Protein AF-A0A0X8FE05-F1 (afdb_monomer_lite)

pLDDT: mean 92.19, std 10.28, range [45.09, 97.94]

Secondary structure (DSSP, 8-state):
-HHHHHHHHHHHHHHHHHHHHHHHHHHHHHHHHHHHHHHHHHHHHHHHHHHHHHHHHHHHHHHHHHHHHHHHHHHHHHHHHHHHHHHHHHHHHHHHHHHHHHHHHT--

Foldseek 3Di:
DVVVVVVVVVVVVVVVVVVVVVVVVVVVVVVVVVVVVVVVVVVVVVVVVVVVVVVVVVVVVVVVVVVVVVVVVVVVVVVVVVVVVCVVCVVVVVVVVVVVVCVVPVVD

Sequence (108 aa):
MENQTLAQVLAVDEQANQLSEATQAKIQELEDEKDSQIEQFEQEAKAEYRQYVESLKSSNQEALESYKREGDEKNQKRIAKLVEHYQAQEASIVDYIVEEVKKVYVNC

Radius of gyration: 46.03 Å; chains: 1; bounding box: 84×18×134 Å

Structure (mmCIF, N/CA/C/O backbone):
data_AF-A0A0X8FE05-F1
#
_entry.id   AF-A0A0X8FE05-F1
#
loop_
_atom_site.group_PDB
_atom_site.id
_atom_site.type_symbol
_atom_site.label_atom_id
_atom_site.label_alt_id
_atom_site.label_comp_id
_atom_site.label_asym_id
_atom_site.label_entity_id
_atom_site.label_seq_id
_atom_site.pdbx_PDB_ins_code
_atom_site.Cartn_x
_atom_site.Cartn_y
_atom_site.Cartn_z
_atom_site.occupancy
_atom_site.B_iso_or_equiv
_atom_site.auth_seq_id
_atom_site.auth_comp_id
_atom_site.auth_asym_id
_atom_site.auth_atom_id
_atom_site.pdbx_PDB_model_num
ATOM 1 N N . MET A 1 1 ? -43.735 -1.657 67.007 1.00 51.47 1 MET A N 1
ATOM 2 C CA . MET A 1 1 ? -42.371 -1.748 66.443 1.00 51.47 1 MET A CA 1
ATOM 3 C C . MET A 1 1 ? -42.339 -2.592 65.172 1.00 51.47 1 MET A C 1
ATOM 5 O O . MET A 1 1 ? -41.774 -2.120 64.202 1.00 51.47 1 MET A O 1
ATOM 9 N N . GLU A 1 2 ? -43.019 -3.744 65.105 1.00 57.84 2 GLU A N 1
ATOM 10 C CA . GLU A 1 2 ? -43.035 -4.622 63.910 1.00 57.84 2 GLU A CA 1
ATOM 11 C C . GLU A 1 2 ? -43.447 -3.936 62.591 1.00 57.84 2 GLU A C 1
ATOM 13 O O . GLU A 1 2 ? -42.853 -4.190 61.548 1.00 57.84 2 GLU A O 1
ATOM 18 N N . ASN A 1 3 ? -44.404 -3.003 62.632 1.00 65.81 3 ASN A N 1
ATOM 19 C CA . ASN A 1 3 ? -44.909 -2.324 61.430 1.00 65.81 3 ASN A CA 1
ATOM 20 C C . ASN A 1 3 ? -43.897 -1.326 60.809 1.00 65.81 3 ASN A C 1
ATOM 22 O O . ASN A 1 3 ? -43.939 -1.052 59.616 1.00 65.81 3 ASN A O 1
ATOM 26 N N . GLN A 1 4 ? -42.950 -0.800 61.599 1.00 72.62 4 GLN A N 1
ATOM 27 C CA . GLN A 1 4 ? -41.892 0.094 61.095 1.00 72.62 4 GLN A CA 1
ATOM 28 C C . GLN A 1 4 ? -40.733 -0.687 60.466 1.00 72.62 4 GLN A C 1
ATOM 30 O O . GLN A 1 4 ? -40.162 -0.245 59.473 1.00 72.62 4 GLN A O 1
ATOM 35 N N . THR A 1 5 ? -40.413 -1.860 61.015 1.00 79.62 5 THR A N 1
ATOM 36 C CA . THR A 1 5 ? -39.356 -2.732 60.491 1.00 79.62 5 THR A CA 1
ATOM 37 C C . THR A 1 5 ? -39.739 -3.308 59.128 1.00 79.62 5 THR A C 1
ATOM 39 O O . THR A 1 5 ? -38.917 -3.311 58.219 1.00 79.62 5 THR A O 1
ATOM 42 N N . LEU A 1 6 ? -40.999 -3.720 58.944 1.00 84.25 6 LEU A N 1
ATOM 43 C CA . LEU A 1 6 ? -41.483 -4.227 57.656 1.00 84.25 6 LEU A CA 1
ATOM 44 C C . LEU A 1 6 ? -41.449 -3.146 56.559 1.00 84.25 6 LEU A C 1
ATOM 46 O O . LEU A 1 6 ? -41.023 -3.415 55.440 1.00 84.25 6 LEU A O 1
ATOM 50 N N . ALA A 1 7 ? -41.832 -1.909 56.892 1.00 86.56 7 ALA A N 1
ATOM 51 C CA . ALA A 1 7 ? -41.774 -0.781 55.962 1.00 86.56 7 ALA A CA 1
ATOM 52 C C . ALA A 1 7 ? -40.334 -0.432 55.544 1.00 86.56 7 ALA A C 1
ATOM 54 O O . ALA A 1 7 ? -40.091 -0.118 54.382 1.00 86.56 7 ALA A O 1
ATOM 55 N N . GLN A 1 8 ? -39.369 -0.524 56.466 1.00 86.94 8 GLN A N 1
ATOM 56 C CA . GLN A 1 8 ? -37.949 -0.343 56.144 1.00 86.94 8 GLN A CA 1
ATOM 57 C C . GLN A 1 8 ? -37.419 -1.443 55.222 1.00 86.94 8 GLN A C 1
ATOM 59 O O . GLN A 1 8 ? -36.681 -1.138 54.291 1.00 86.94 8 GLN A O 1
ATOM 64 N N . VAL A 1 9 ? -37.811 -2.700 55.447 1.00 88.88 9 VAL A N 1
ATOM 65 C CA . VAL A 1 9 ? -37.411 -3.822 54.584 1.00 88.88 9 VAL A CA 1
ATOM 66 C C . VAL A 1 9 ? -37.960 -3.645 53.167 1.00 88.88 9 VAL A C 1
ATOM 68 O O . VAL A 1 9 ? -37.201 -3.781 52.214 1.00 88.88 9 VAL A O 1
ATOM 71 N N . LEU A 1 10 ? -39.234 -3.267 53.021 1.00 91.25 10 LEU A N 1
ATOM 72 C CA . LEU A 1 10 ? -39.841 -3.007 51.709 1.00 91.25 10 LEU A CA 1
ATOM 73 C C . LEU A 1 10 ? -39.165 -1.842 50.972 1.00 91.25 10 LEU A C 1
ATOM 75 O O . LEU A 1 10 ? -38.903 -1.946 49.780 1.00 91.25 10 LEU A O 1
ATOM 79 N N . ALA A 1 11 ? -38.828 -0.760 51.679 1.00 91.69 11 ALA A N 1
ATOM 80 C CA . ALA A 1 11 ? -38.137 0.379 51.077 1.00 91.69 11 ALA A CA 1
ATOM 81 C C . ALA A 1 11 ? -36.717 0.026 50.597 1.00 91.69 11 ALA A C 1
ATOM 83 O O . ALA A 1 11 ? -36.278 0.514 49.558 1.00 91.69 11 ALA A O 1
ATOM 84 N N . VAL A 1 12 ? -35.997 -0.824 51.338 1.00 92.69 12 VAL A N 1
ATOM 85 C CA . VAL A 1 12 ? -34.668 -1.311 50.930 1.00 92.69 12 VAL A CA 1
ATOM 86 C C . VAL A 1 12 ? -34.770 -2.235 49.716 1.00 92.69 12 VAL A C 1
ATOM 88 O O . VAL A 1 12 ? -33.940 -2.131 48.818 1.00 92.69 12 VAL A O 1
ATOM 91 N N . ASP A 1 13 ? -35.785 -3.098 49.660 1.00 91.94 13 ASP A N 1
ATOM 92 C CA . ASP A 1 13 ? -36.015 -3.998 48.523 1.00 91.94 13 ASP A CA 1
ATOM 93 C C . ASP A 1 13 ? -36.354 -3.216 47.241 1.00 91.94 13 ASP A C 1
ATOM 95 O O . ASP A 1 13 ? -35.812 -3.480 46.168 1.00 91.94 13 ASP A O 1
ATOM 99 N N . GLU A 1 14 ? -37.166 -2.164 47.362 1.00 94.06 14 GLU A N 1
ATOM 100 C CA . GLU A 1 14 ? -37.488 -1.273 46.245 1.00 94.06 14 GLU A CA 1
ATOM 101 C C . GLU A 1 14 ? -36.255 -0.492 45.755 1.00 94.06 14 GLU A C 1
ATOM 103 O O . GLU A 1 14 ? -36.017 -0.401 44.550 1.00 94.06 14 GLU A O 1
ATOM 108 N N . GLN A 1 15 ? -35.410 -0.004 46.671 1.00 94.06 15 GLN A N 1
ATOM 109 C CA . GLN A 1 15 ? -34.130 0.624 46.316 1.00 94.06 15 GLN A CA 1
ATOM 110 C C . GLN A 1 15 ? -33.157 -0.357 45.650 1.00 94.06 15 GLN A C 1
ATOM 112 O O . GLN A 1 15 ? -32.465 0.015 44.702 1.00 94.06 15 GLN A O 1
ATOM 117 N N . ALA A 1 16 ? -33.100 -1.604 46.124 1.00 93.31 16 ALA A N 1
ATOM 118 C CA . ALA A 1 16 ? -32.262 -2.640 45.534 1.00 93.31 16 ALA A CA 1
ATOM 119 C C . ALA A 1 16 ? -32.714 -2.978 44.105 1.00 93.31 16 ALA A C 1
ATOM 121 O O . ALA A 1 16 ? -31.872 -3.079 43.212 1.00 93.31 16 ALA A O 1
ATOM 122 N N . ASN A 1 17 ? -34.026 -3.067 43.867 1.00 95.69 17 ASN A N 1
ATOM 123 C CA . ASN A 1 17 ? -34.577 -3.284 42.528 1.00 95.69 17 ASN A CA 1
ATOM 124 C C . ASN A 1 17 ? -34.265 -2.118 41.584 1.00 95.69 17 ASN A C 1
ATOM 126 O O . ASN A 1 17 ? -33.752 -2.349 40.492 1.00 95.69 17 ASN A O 1
ATOM 130 N N . GLN A 1 18 ? -34.468 -0.872 42.022 1.00 95.88 18 GLN A N 1
ATOM 131 C CA . GLN A 1 18 ? -34.119 0.309 41.220 1.00 95.88 18 GLN A CA 1
ATOM 132 C C . GLN A 1 18 ? -32.624 0.346 40.869 1.00 95.88 18 GLN A C 1
ATOM 134 O O . GLN A 1 18 ? -32.254 0.659 39.737 1.00 95.88 18 GLN A O 1
ATOM 139 N N . LEU A 1 19 ? -31.752 -0.006 41.820 1.00 95.94 19 LEU A N 1
ATOM 140 C CA . LEU A 1 19 ? -30.312 -0.084 41.579 1.00 95.94 19 LEU A CA 1
ATOM 141 C C . LEU A 1 19 ? -29.958 -1.209 40.597 1.00 95.94 19 LEU A C 1
ATOM 143 O O . LEU A 1 19 ? -29.088 -1.021 39.745 1.00 95.94 19 LEU A O 1
ATOM 147 N N . SER A 1 20 ? -30.628 -2.359 40.696 1.00 95.06 20 SER A N 1
ATOM 148 C CA . SER A 1 20 ? -30.435 -3.484 39.779 1.00 95.06 20 SER A CA 1
ATOM 149 C C . SER A 1 20 ? -30.823 -3.106 38.350 1.00 95.06 20 SER A C 1
ATOM 151 O O . SER A 1 20 ? -30.032 -3.307 37.431 1.00 95.06 20 SER A O 1
ATOM 153 N N . GLU A 1 21 ? -31.997 -2.499 38.161 1.00 96.81 21 GLU A N 1
ATOM 154 C CA . GLU A 1 21 ? -32.468 -2.032 36.851 1.00 96.81 21 GLU A CA 1
ATOM 155 C C . GLU A 1 21 ? -31.532 -0.975 36.256 1.00 96.81 21 GLU A C 1
ATOM 157 O O . GLU A 1 21 ? -31.129 -1.087 35.097 1.00 96.81 21 GLU A O 1
ATOM 162 N N . ALA A 1 22 ? -31.112 0.010 37.057 1.00 96.12 22 ALA A N 1
ATOM 163 C CA . ALA A 1 22 ? -30.170 1.039 36.623 1.00 96.12 22 ALA A CA 1
ATOM 164 C C . ALA A 1 22 ? -28.805 0.448 36.232 1.00 96.12 22 ALA A C 1
ATOM 166 O O . ALA A 1 22 ? -28.204 0.862 35.240 1.00 96.12 22 ALA A O 1
ATOM 167 N N . THR A 1 23 ? -28.324 -0.545 36.984 1.00 96.12 23 THR A N 1
ATOM 168 C CA . THR A 1 23 ? -27.061 -1.232 36.682 1.00 96.12 23 THR A CA 1
ATOM 169 C C . THR A 1 23 ? -27.170 -2.022 35.384 1.00 96.12 23 THR A C 1
ATOM 171 O O . THR A 1 23 ? -26.275 -1.945 34.547 1.00 96.12 23 THR A O 1
ATOM 174 N N . GLN A 1 24 ? -28.269 -2.747 35.182 1.00 97.06 24 GLN A N 1
ATOM 175 C CA . GLN A 1 24 ? -28.479 -3.540 33.975 1.00 97.06 24 GLN A CA 1
ATOM 176 C C . GLN A 1 24 ? -28.637 -2.656 32.733 1.00 97.06 24 GLN A C 1
ATOM 178 O O . GLN A 1 24 ? -28.051 -2.955 31.695 1.00 97.06 24 GLN A O 1
ATOM 183 N N . ALA A 1 25 ? -29.328 -1.519 32.861 1.00 96.94 25 ALA A N 1
ATOM 184 C CA . ALA A 1 25 ? -29.387 -0.508 31.810 1.00 96.94 25 ALA A CA 1
ATOM 185 C C . ALA A 1 25 ? -27.993 0.047 31.482 1.00 96.94 25 ALA A C 1
ATOM 187 O O . ALA A 1 25 ? -27.648 0.181 30.309 1.00 96.94 25 ALA A O 1
ATOM 188 N N . LYS A 1 26 ? -27.163 0.312 32.503 1.00 96.88 26 LYS A N 1
ATOM 189 C CA . LYS A 1 26 ? -25.803 0.816 32.283 1.00 96.88 26 LYS A CA 1
ATOM 190 C C . LYS A 1 26 ? -24.889 -0.217 31.627 1.00 96.88 26 LYS A C 1
ATOM 192 O O . LYS A 1 26 ? -24.048 0.157 30.818 1.00 96.88 26 LYS A O 1
ATOM 197 N N . ILE A 1 27 ? -25.043 -1.498 31.961 1.00 97.19 27 ILE A N 1
ATOM 198 C CA . ILE A 1 27 ? -24.316 -2.584 31.291 1.00 97.19 27 ILE A CA 1
ATOM 199 C C . ILE A 1 27 ? -24.673 -2.605 29.805 1.00 97.19 27 ILE A C 1
ATOM 201 O O . ILE A 1 27 ? -23.763 -2.609 28.983 1.00 97.19 27 ILE A O 1
ATOM 205 N N . GLN A 1 28 ? -25.963 -2.539 29.466 1.00 97.31 28 GLN A N 1
ATOM 206 C CA . GLN A 1 28 ? -26.398 -2.546 28.068 1.00 97.31 28 GLN A CA 1
ATOM 207 C C . GLN A 1 28 ? -25.864 -1.334 27.293 1.00 97.31 28 GLN A C 1
ATOM 209 O O . GLN A 1 28 ? -25.334 -1.490 26.201 1.00 97.31 28 GLN A O 1
ATOM 214 N N . GLU A 1 29 ? -25.931 -0.137 27.882 1.00 97.88 29 GLU A N 1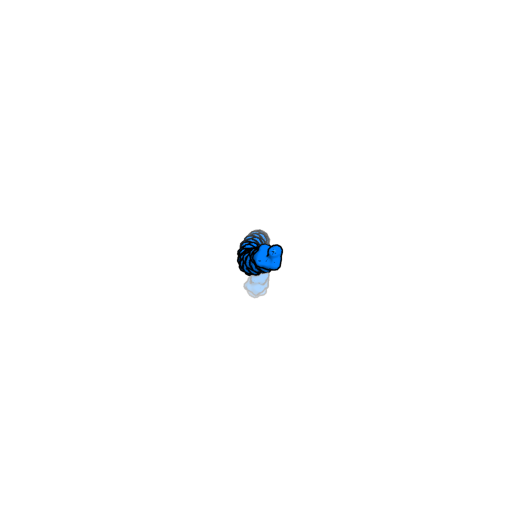
ATOM 215 C CA . GLU A 1 29 ? -25.371 1.081 27.282 1.00 97.88 29 GLU A CA 1
ATOM 216 C C . GLU A 1 29 ? -23.869 0.929 26.988 1.00 97.88 29 GLU A C 1
ATOM 218 O O . GLU A 1 29 ? -23.410 1.284 25.907 1.00 97.88 29 GLU A O 1
ATOM 223 N N . LEU A 1 30 ? -23.102 0.357 27.924 1.00 97.44 30 LEU A N 1
ATOM 224 C CA . LEU A 1 30 ? -21.668 0.118 27.739 1.00 97.44 30 LEU A CA 1
ATOM 225 C C . LEU A 1 30 ? -21.379 -0.952 26.676 1.00 97.44 30 LEU A C 1
ATOM 227 O O . LEU A 1 30 ? -20.367 -0.858 25.981 1.00 97.44 30 LEU A O 1
ATOM 231 N N . GLU A 1 31 ? -22.229 -1.972 26.550 1.00 97.56 31 GLU A N 1
ATOM 232 C CA . GLU A 1 31 ? -22.114 -2.975 25.486 1.00 97.56 31 GLU A CA 1
ATOM 233 C C . GLU A 1 31 ? -22.352 -2.350 24.108 1.00 97.56 31 GLU A C 1
ATOM 235 O O . GLU A 1 31 ? -21.525 -2.540 23.213 1.00 97.56 31 GLU A O 1
ATOM 240 N N . ASP A 1 32 ? -23.399 -1.536 23.975 1.00 97.38 32 ASP A N 1
ATOM 241 C CA . ASP A 1 32 ? -23.736 -0.833 22.736 1.00 97.38 32 ASP A CA 1
ATOM 242 C C . ASP A 1 32 ? -22.642 0.187 22.352 1.00 97.38 32 ASP A C 1
ATOM 244 O O . ASP A 1 32 ? -22.234 0.273 21.190 1.00 97.38 32 ASP A O 1
ATOM 248 N N . GLU A 1 33 ? -22.105 0.934 23.327 1.00 97.62 33 GLU A N 1
ATOM 249 C CA . GLU A 1 33 ? -20.971 1.847 23.119 1.00 97.62 33 GLU A CA 1
ATOM 250 C C . GLU A 1 33 ? -19.720 1.102 22.643 1.00 97.62 33 GLU A C 1
ATOM 252 O O . GLU A 1 33 ? -19.037 1.557 21.721 1.00 97.62 33 GLU A O 1
ATOM 257 N N . LYS A 1 34 ? -19.413 -0.045 23.257 1.00 96.88 34 LYS A N 1
ATOM 258 C CA . LYS A 1 34 ? -18.256 -0.870 22.894 1.00 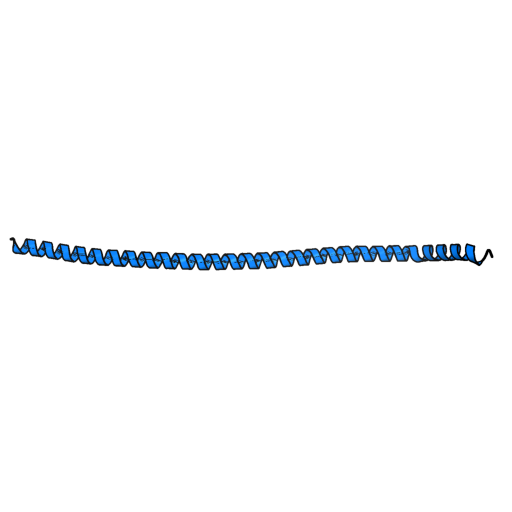96.88 34 LYS A CA 1
ATOM 259 C C . LYS A 1 34 ? -18.393 -1.406 21.470 1.00 96.88 34 LYS A C 1
ATOM 261 O O . LYS A 1 34 ? -17.425 -1.353 20.714 1.00 96.88 34 LYS A O 1
ATOM 266 N N . ASP A 1 35 ? -19.568 -1.904 21.096 1.00 97.25 35 ASP A N 1
ATOM 267 C CA . ASP A 1 35 ? -19.809 -2.428 19.748 1.00 97.25 35 ASP A CA 1
ATOM 268 C C . ASP A 1 35 ? -19.742 -1.304 18.697 1.00 97.25 35 ASP A C 1
ATOM 270 O O . ASP A 1 35 ? -19.065 -1.455 17.679 1.00 97.25 35 ASP A O 1
ATOM 274 N N . SER A 1 36 ? -20.307 -0.129 18.992 1.00 97.44 36 SER A N 1
ATOM 275 C CA . SER A 1 36 ? -20.190 1.069 18.146 1.00 97.44 36 SER A CA 1
ATOM 276 C C . SER A 1 36 ? -18.731 1.510 17.942 1.00 97.44 36 SER A C 1
ATOM 278 O O . SER A 1 36 ? -18.305 1.788 16.818 1.00 97.44 36 SER A O 1
ATOM 280 N N . GLN A 1 37 ? -17.918 1.510 19.005 1.00 97.56 37 GLN A N 1
ATOM 281 C CA . GLN A 1 37 ? -16.488 1.826 18.903 1.00 97.56 37 GLN A CA 1
ATOM 282 C C . GLN A 1 37 ? -15.723 0.798 18.063 1.00 97.56 37 GLN A C 1
ATOM 284 O O . GLN A 1 37 ? -14.850 1.178 17.282 1.00 97.56 37 GLN A O 1
ATOM 289 N N . ILE A 1 38 ? -16.043 -0.494 18.191 1.00 97.06 38 ILE A N 1
ATOM 290 C CA . ILE A 1 38 ? -15.438 -1.543 17.360 1.00 97.06 38 ILE A CA 1
ATOM 291 C C . ILE A 1 38 ? -15.760 -1.296 15.885 1.00 97.06 38 ILE A C 1
ATOM 293 O O . ILE A 1 38 ? -14.849 -1.304 15.056 1.00 97.06 38 ILE A O 1
ATOM 297 N N . GLU A 1 39 ? -17.023 -1.024 15.553 1.00 97.25 39 GLU A N 1
ATOM 298 C CA . GLU A 1 39 ? -17.424 -0.721 14.178 1.00 97.25 39 GLU A CA 1
ATOM 299 C C . GLU A 1 39 ? -16.703 0.514 13.629 1.00 97.25 39 GLU A C 1
ATOM 301 O O . GLU A 1 39 ? -16.236 0.500 12.485 1.00 97.25 39 GLU A O 1
ATOM 306 N N . GLN A 1 40 ? -16.561 1.563 14.442 1.00 97.94 40 GLN A N 1
ATOM 307 C CA . GLN A 1 40 ? -15.824 2.762 14.060 1.00 97.94 40 GLN A CA 1
ATOM 308 C C . GLN A 1 40 ? -14.352 2.442 13.761 1.00 97.94 40 GLN A C 1
ATOM 310 O O . GLN A 1 40 ? -13.864 2.778 12.679 1.00 97.94 40 GLN A O 1
ATOM 315 N N . PHE A 1 41 ? -13.657 1.740 14.661 1.00 97.19 41 PHE A N 1
ATOM 316 C CA . PHE A 1 41 ? -12.254 1.373 14.452 1.00 97.19 41 PHE A CA 1
ATOM 317 C C . PHE A 1 41 ? -12.062 0.455 13.243 1.00 97.19 41 PHE A C 1
ATOM 319 O O . PHE A 1 41 ? -11.086 0.597 12.504 1.00 97.19 41 PHE A O 1
ATOM 326 N N . GLU A 1 42 ? -12.996 -0.460 12.981 1.00 97.62 42 GLU A N 1
ATOM 327 C CA . GLU A 1 42 ? -12.953 -1.271 11.768 1.00 97.62 42 GLU A CA 1
ATOM 328 C C . GLU A 1 42 ? -13.080 -0.429 10.494 1.00 97.62 42 GLU A C 1
ATOM 330 O O . GLU A 1 42 ? -12.413 -0.712 9.493 1.00 97.62 42 GLU A O 1
ATOM 335 N N . GLN A 1 43 ? -13.959 0.575 10.493 1.00 97.38 43 GLN A N 1
ATOM 336 C CA . GLN A 1 43 ? -14.134 1.464 9.347 1.00 97.38 43 GLN A CA 1
ATOM 337 C C . GLN A 1 43 ? -12.900 2.339 9.121 1.00 97.38 43 GLN A C 1
ATOM 339 O O . GLN A 1 43 ? -12.451 2.454 7.976 1.00 97.38 43 GLN A O 1
ATOM 344 N N . GLU A 1 44 ? -12.325 2.889 10.190 1.00 97.75 44 GLU A N 1
ATOM 345 C CA . GLU A 1 44 ? -11.084 3.668 10.154 1.00 97.75 44 GLU A CA 1
ATOM 346 C C . GLU A 1 44 ? -9.925 2.822 9.609 1.00 97.75 44 GLU A C 1
ATOM 348 O O . GLU A 1 44 ? -9.309 3.198 8.609 1.00 97.75 44 GLU A O 1
ATOM 353 N N . ALA A 1 45 ? -9.717 1.610 10.135 1.00 96.31 45 ALA A N 1
ATOM 354 C CA . ALA A 1 45 ? -8.683 0.696 9.645 1.00 96.31 45 ALA A CA 1
ATOM 355 C C . ALA A 1 45 ? -8.876 0.325 8.160 1.00 96.31 45 ALA A C 1
ATOM 357 O O . ALA A 1 45 ? -7.919 0.290 7.379 1.00 96.31 45 ALA A O 1
ATOM 358 N N . LYS A 1 46 ? -10.123 0.086 7.723 1.00 97.25 46 LYS A N 1
ATOM 359 C CA . LYS A 1 46 ? -10.451 -0.171 6.306 1.00 97.25 46 LYS A CA 1
ATOM 360 C C . LYS A 1 46 ? -10.209 1.056 5.420 1.00 97.25 46 LYS A C 1
ATOM 362 O O . LYS A 1 46 ? -9.952 0.889 4.224 1.00 97.25 46 LYS A O 1
ATOM 367 N N . ALA A 1 47 ? -10.353 2.270 5.944 1.00 97.56 47 ALA A N 1
ATOM 368 C CA . ALA A 1 47 ? -10.087 3.504 5.210 1.00 97.56 47 ALA A CA 1
ATOM 369 C C . ALA A 1 47 ? -8.577 3.748 5.071 1.00 97.56 47 ALA A C 1
ATOM 371 O O . ALA A 1 47 ? -8.100 3.952 3.954 1.00 97.56 47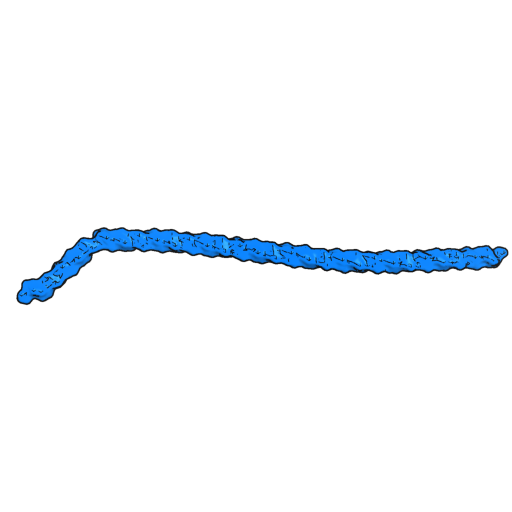 ALA A O 1
ATOM 372 N N . GLU A 1 48 ? -7.821 3.626 6.163 1.00 96.62 48 GLU A N 1
ATOM 373 C CA . GLU A 1 48 ? -6.359 3.753 6.165 1.00 96.62 48 GLU A CA 1
ATOM 374 C C . GLU A 1 48 ? -5.699 2.731 5.237 1.00 96.62 48 GLU A C 1
ATOM 376 O O . GLU A 1 48 ? -4.846 3.078 4.418 1.00 96.62 48 GLU A O 1
ATOM 381 N N . TYR A 1 49 ? -6.146 1.471 5.287 1.00 96.44 49 TYR A N 1
ATOM 382 C CA . TYR A 1 49 ? -5.627 0.433 4.400 1.00 96.44 49 TYR A CA 1
ATOM 383 C C . TYR A 1 49 ? -5.870 0.759 2.921 1.00 96.44 49 TYR A C 1
ATOM 385 O O . TYR A 1 49 ? -4.980 0.575 2.088 1.00 96.44 49 TYR A O 1
ATOM 393 N N . ARG A 1 50 ? -7.053 1.286 2.577 1.00 96.81 50 ARG A N 1
ATOM 394 C CA . ARG A 1 50 ? -7.352 1.713 1.203 1.00 96.81 50 ARG A CA 1
ATOM 395 C C . ARG A 1 50 ? -6.435 2.844 0.750 1.00 96.81 50 ARG A C 1
ATOM 397 O O . ARG A 1 50 ? -5.854 2.740 -0.328 1.00 96.81 50 ARG A O 1
ATOM 404 N N . GLN A 1 51 ? -6.239 3.859 1.589 1.00 97.00 51 GLN A N 1
ATOM 405 C CA . GLN A 1 51 ? -5.319 4.961 1.297 1.00 97.00 51 GLN A CA 1
ATOM 406 C C . GLN A 1 51 ? -3.880 4.469 1.100 1.00 97.00 51 GLN A C 1
ATOM 408 O O . GLN A 1 51 ? -3.196 4.899 0.171 1.00 97.00 51 GLN A O 1
ATOM 413 N N . TYR A 1 52 ? -3.424 3.526 1.928 1.00 96.50 52 TYR A N 1
ATOM 414 C CA . TYR A 1 52 ? -2.102 2.923 1.786 1.00 96.50 52 TYR A CA 1
ATOM 415 C C . TYR A 1 52 ? -1.943 2.184 0.449 1.00 96.50 52 TYR A C 1
ATOM 417 O O . TYR A 1 52 ? -0.956 2.393 -0.258 1.00 96.50 52 TYR A O 1
ATOM 425 N N . VAL A 1 53 ? -2.923 1.357 0.070 1.00 97.31 53 VAL A N 1
ATOM 426 C CA . VAL A 1 53 ? -2.901 0.616 -1.203 1.00 97.31 53 VAL A CA 1
ATOM 427 C C . VAL A 1 53 ? -2.895 1.567 -2.403 1.00 97.31 53 VAL A C 1
ATOM 429 O O . VAL A 1 53 ? -2.146 1.346 -3.357 1.00 97.31 53 VAL A O 1
ATOM 432 N N . GLU A 1 54 ? -3.692 2.634 -2.364 1.00 97.00 54 GLU A N 1
ATOM 433 C CA . GLU A 1 54 ? -3.725 3.651 -3.422 1.00 97.00 54 GLU A CA 1
ATOM 434 C C . GLU A 1 54 ? -2.395 4.404 -3.537 1.00 97.00 54 GLU A C 1
ATOM 436 O O . GLU A 1 54 ? -1.862 4.545 -4.640 1.00 97.00 54 GLU A O 1
ATOM 441 N N . SER A 1 55 ? -1.813 4.805 -2.405 1.00 96.38 55 SER A N 1
ATOM 442 C CA . SER A 1 55 ? -0.498 5.450 -2.349 1.00 96.38 55 SER A CA 1
ATOM 443 C C . SER A 1 55 ? 0.603 4.550 -2.917 1.00 96.38 55 SER A C 1
ATOM 445 O O . SER A 1 55 ? 1.377 4.968 -3.781 1.00 96.38 55 SER A O 1
ATOM 447 N N . LEU A 1 56 ? 0.621 3.272 -2.521 1.00 96.81 56 LEU A N 1
ATOM 448 C CA . LEU A 1 56 ? 1.582 2.292 -3.026 1.00 96.81 56 LEU A CA 1
ATOM 449 C C . LEU A 1 56 ? 1.437 2.088 -4.539 1.00 96.81 56 LEU A C 1
ATOM 451 O O . LEU A 1 56 ? 2.434 1.999 -5.257 1.00 96.81 56 LEU A O 1
ATOM 455 N N . LYS A 1 57 ? 0.199 2.041 -5.045 1.00 96.31 57 LYS A N 1
ATOM 456 C CA . LYS A 1 57 ? -0.071 1.938 -6.483 1.00 96.31 57 LYS A CA 1
ATOM 457 C C . LYS A 1 57 ? 0.453 3.160 -7.241 1.00 96.31 57 LYS A C 1
ATOM 459 O O . LYS A 1 57 ? 1.108 2.972 -8.265 1.00 96.31 57 LYS A O 1
ATOM 464 N N . SER A 1 58 ? 0.200 4.372 -6.741 1.00 96.44 58 SER A N 1
ATOM 465 C CA . SER A 1 58 ? 0.695 5.614 -7.354 1.00 96.44 58 SER A CA 1
ATOM 466 C C . SER A 1 58 ? 2.221 5.642 -7.389 1.00 96.44 58 SER A C 1
ATOM 468 O O . SER A 1 58 ? 2.812 5.820 -8.450 1.00 96.44 58 SER A O 1
ATOM 470 N N . SER A 1 59 ? 2.864 5.354 -6.254 1.00 96.56 59 SER A N 1
ATOM 471 C CA . SER A 1 59 ? 4.326 5.338 -6.143 1.00 96.56 59 SER A CA 1
ATOM 472 C C . SER A 1 59 ? 4.971 4.318 -7.088 1.00 96.56 59 SER A C 1
ATOM 474 O O . SER A 1 59 ? 5.938 4.628 -7.784 1.00 96.56 59 SER A O 1
ATOM 476 N N . ASN A 1 60 ? 4.401 3.114 -7.187 1.00 96.06 60 ASN A N 1
ATOM 477 C CA . ASN A 1 60 ? 4.890 2.094 -8.114 1.00 96.06 60 ASN A CA 1
ATOM 478 C C . ASN A 1 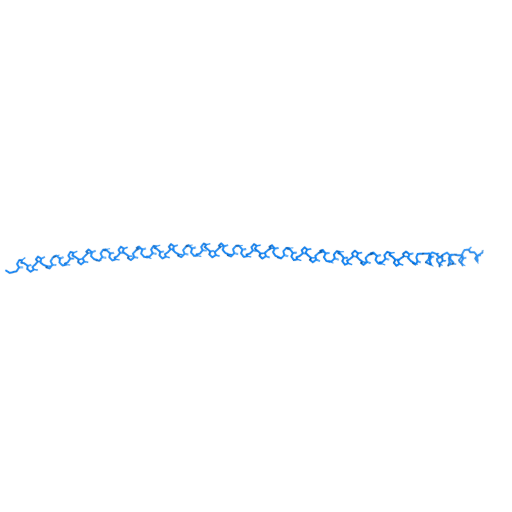60 ? 4.709 2.501 -9.581 1.00 96.06 60 ASN A C 1
ATOM 480 O O . ASN A 1 60 ? 5.564 2.190 -10.414 1.00 96.06 60 ASN A O 1
ATOM 484 N N . GLN A 1 61 ? 3.610 3.183 -9.911 1.00 97.06 6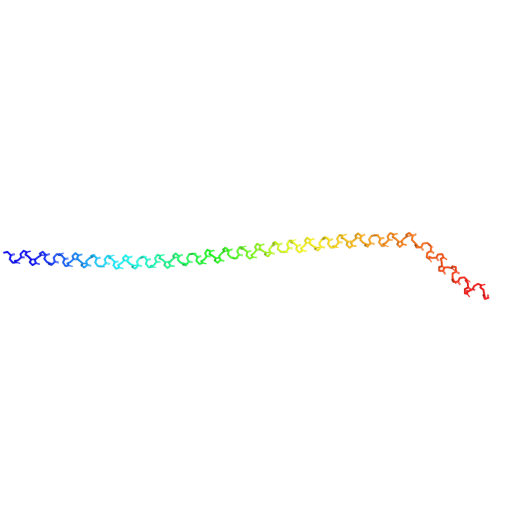1 GLN A N 1
ATOM 485 C CA . GLN A 1 61 ? 3.377 3.677 -11.262 1.00 97.06 61 GLN A CA 1
ATOM 486 C C . GLN A 1 61 ? 4.383 4.773 -11.637 1.00 97.06 61 GLN A C 1
ATOM 488 O O . GLN A 1 61 ? 4.990 4.691 -12.704 1.00 97.06 61 GLN A O 1
ATOM 493 N N . GLU A 1 62 ? 4.629 5.731 -10.744 1.00 97.19 62 GLU A N 1
ATOM 494 C CA . GLU A 1 62 ? 5.642 6.776 -10.934 1.00 97.19 62 GLU A CA 1
ATOM 495 C C . GLU A 1 62 ? 7.044 6.181 -11.115 1.00 97.19 62 GLU A C 1
ATOM 497 O O . GLU A 1 62 ? 7.772 6.553 -12.040 1.00 97.19 62 GLU A O 1
ATOM 502 N N . ALA A 1 63 ? 7.411 5.197 -10.288 1.00 96.56 63 ALA A N 1
ATOM 503 C CA . ALA A 1 63 ? 8.687 4.499 -10.410 1.00 96.56 63 ALA A CA 1
ATOM 504 C C . ALA A 1 63 ? 8.814 3.774 -11.761 1.00 96.56 63 ALA A C 1
ATOM 506 O O . ALA A 1 63 ? 9.842 3.879 -12.432 1.00 96.56 63 ALA A O 1
ATOM 507 N N . LEU A 1 64 ? 7.762 3.073 -12.201 1.00 96.19 64 LEU A N 1
ATOM 508 C CA . LEU A 1 64 ? 7.743 2.390 -13.495 1.00 96.19 64 LEU A CA 1
ATOM 509 C C . LEU A 1 64 ? 7.888 3.372 -14.666 1.00 96.19 64 LEU A C 1
ATOM 511 O O . LEU A 1 64 ? 8.626 3.094 -15.614 1.00 96.19 64 LEU A O 1
ATOM 515 N N . GLU A 1 65 ? 7.191 4.505 -14.619 1.00 97.50 65 GLU A N 1
ATOM 516 C CA . GLU A 1 65 ? 7.295 5.552 -15.637 1.00 97.50 65 GLU A CA 1
ATOM 517 C C . GLU A 1 65 ? 8.700 6.165 -15.674 1.00 97.50 65 GLU A C 1
ATOM 519 O O . GLU A 1 65 ? 9.245 6.374 -16.762 1.00 97.50 65 GLU A O 1
ATOM 524 N N . SER A 1 66 ? 9.328 6.364 -14.511 1.00 97.62 66 SER A N 1
ATOM 525 C CA . SER A 1 66 ? 10.724 6.805 -14.417 1.00 97.62 66 SER A CA 1
ATOM 526 C C . SER A 1 66 ? 11.681 5.801 -15.063 1.00 97.62 66 SER A C 1
ATOM 528 O O . SER A 1 66 ? 12.495 6.179 -15.905 1.00 97.62 66 SER A O 1
ATOM 530 N N . TYR A 1 67 ? 11.545 4.505 -14.756 1.00 96.44 67 TYR A N 1
ATOM 531 C CA . TYR A 1 67 ? 12.390 3.465 -15.353 1.00 96.44 67 TYR A CA 1
ATOM 532 C C . TYR A 1 67 ? 12.235 3.368 -16.871 1.00 96.44 67 TYR A C 1
ATOM 534 O O . TYR A 1 67 ? 13.230 3.202 -17.579 1.00 96.44 67 TYR A O 1
ATOM 542 N N . LYS A 1 68 ? 11.005 3.488 -17.386 1.00 96.88 68 LYS A N 1
ATOM 543 C CA . LYS A 1 68 ? 10.757 3.521 -18.835 1.00 96.88 68 LYS A CA 1
ATOM 544 C C . LYS A 1 68 ? 11.461 4.709 -19.480 1.00 96.88 68 LYS A C 1
ATOM 546 O O . LYS A 1 68 ? 12.191 4.515 -20.447 1.00 96.88 68 LYS A O 1
ATOM 551 N N . ARG A 1 69 ? 11.323 5.904 -18.899 1.00 97.31 69 ARG A N 1
ATOM 552 C CA . ARG A 1 69 ? 11.975 7.122 -19.398 1.00 97.31 69 ARG A CA 1
ATOM 553 C C . ARG A 1 69 ? 13.495 6.987 -19.421 1.00 97.31 69 ARG A C 1
ATOM 555 O O . ARG A 1 69 ? 14.114 7.262 -20.443 1.00 97.31 69 ARG A O 1
ATOM 562 N N . GLU A 1 70 ? 14.098 6.502 -18.337 1.00 97.00 70 GLU A N 1
ATOM 563 C CA . GLU A 1 70 ? 15.544 6.260 -18.293 1.00 97.00 70 GLU A CA 1
ATOM 564 C C . GLU A 1 70 ? 16.003 5.235 -19.338 1.00 97.00 70 GLU A C 1
ATOM 566 O O . GLU A 1 70 ? 17.069 5.388 -19.945 1.00 97.00 70 GLU A O 1
ATOM 571 N N . GLY A 1 71 ? 15.219 4.172 -19.537 1.00 96.25 71 GLY A N 1
ATOM 572 C CA . GLY A 1 71 ? 15.470 3.161 -20.560 1.00 96.25 71 GLY A CA 1
ATOM 573 C C . GLY A 1 71 ? 15.430 3.750 -21.969 1.00 96.25 71 GLY A C 1
ATOM 574 O O . GLY A 1 71 ? 16.358 3.531 -22.753 1.00 96.25 71 GLY A O 1
ATOM 575 N N . ASP A 1 72 ? 14.404 4.546 -22.263 1.00 97.12 72 ASP A N 1
ATOM 576 C CA . ASP A 1 72 ? 14.225 5.215 -23.550 1.00 97.12 72 ASP A CA 1
ATOM 577 C C . ASP A 1 72 ? 15.354 6.210 -23.824 1.00 97.12 72 ASP A C 1
ATOM 579 O O . ASP A 1 72 ? 15.952 6.176 -24.898 1.00 97.12 72 ASP A O 1
ATOM 583 N N . GLU A 1 73 ? 15.739 7.028 -22.842 1.00 97.31 73 GLU A N 1
ATOM 584 C CA . GLU A 1 73 ? 16.867 7.956 -22.971 1.00 97.31 73 GLU A CA 1
ATOM 585 C C . GLU A 1 73 ? 18.191 7.228 -23.239 1.00 97.31 73 GLU A C 1
ATOM 587 O O . GLU A 1 73 ? 18.982 7.639 -24.097 1.00 97.31 73 GLU A O 1
ATOM 592 N N . LYS A 1 74 ? 18.455 6.125 -22.525 1.00 97.00 74 LYS A N 1
ATOM 593 C CA . LYS A 1 74 ? 19.650 5.297 -22.754 1.00 97.00 74 LYS A CA 1
ATOM 594 C C . LYS A 1 74 ? 19.631 4.682 -24.152 1.00 97.00 74 LYS A C 1
ATOM 596 O O . LYS A 1 74 ? 20.664 4.684 -24.826 1.00 97.00 74 LYS A O 1
ATOM 601 N N . ASN A 1 75 ? 18.482 4.188 -24.606 1.00 96.38 75 ASN A N 1
ATOM 602 C CA . ASN A 1 75 ? 18.339 3.612 -25.940 1.00 96.38 75 ASN A CA 1
ATOM 603 C C . ASN A 1 75 ? 18.500 4.661 -27.041 1.00 96.38 75 ASN A C 1
ATOM 605 O O . ASN A 1 75 ? 19.258 4.424 -27.979 1.00 96.38 75 ASN A O 1
ATOM 609 N N . GLN A 1 76 ? 17.890 5.837 -26.903 1.00 97.00 76 GLN A N 1
ATOM 610 C CA . GLN A 1 76 ? 18.061 6.944 -27.846 1.00 97.00 76 GLN A CA 1
ATOM 611 C C . GLN A 1 76 ? 19.532 7.357 -27.962 1.00 97.00 76 GLN A C 1
ATOM 613 O O . GLN A 1 76 ? 20.050 7.475 -29.071 1.00 97.00 76 GLN A O 1
ATOM 618 N N . LYS A 1 77 ? 20.248 7.473 -26.834 1.00 96.88 77 LYS A N 1
ATOM 619 C CA . LYS A 1 77 ? 21.696 7.747 -26.832 1.00 96.88 77 LYS A CA 1
ATOM 620 C C . LYS A 1 77 ? 22.498 6.656 -27.549 1.00 96.88 77 LYS A C 1
ATOM 622 O O . LYS A 1 77 ? 23.448 6.970 -28.262 1.00 96.88 77 LYS A O 1
ATOM 627 N N . ARG A 1 78 ? 22.142 5.378 -27.376 1.00 95.75 78 ARG A N 1
ATOM 628 C CA . ARG A 1 78 ? 22.802 4.258 -28.075 1.00 95.75 78 ARG A CA 1
ATOM 629 C C . ARG A 1 78 ? 22.534 4.284 -29.578 1.00 95.75 78 ARG A C 1
ATOM 631 O O . ARG A 1 78 ? 23.473 4.090 -30.340 1.00 95.75 78 ARG A O 1
ATOM 638 N N . ILE A 1 79 ? 21.294 4.545 -29.990 1.00 95.81 79 ILE A N 1
ATOM 639 C CA . ILE A 1 79 ? 20.915 4.662 -31.404 1.00 95.81 79 ILE A CA 1
ATOM 640 C C . ILE A 1 79 ? 21.672 5.821 -32.052 1.00 95.81 79 ILE A C 1
ATOM 642 O O . ILE A 1 79 ? 22.289 5.622 -33.092 1.00 95.81 79 ILE A O 1
ATOM 646 N N . ALA A 1 80 ? 21.700 6.993 -31.411 1.00 96.56 80 ALA A N 1
ATOM 647 C CA . ALA A 1 80 ? 22.422 8.157 -31.920 1.00 96.56 80 ALA A CA 1
ATOM 648 C C . ALA A 1 80 ? 23.911 7.852 -32.158 1.00 96.56 80 ALA A C 1
ATOM 650 O O . ALA A 1 80 ? 24.423 8.121 -33.240 1.00 96.56 80 ALA A O 1
ATOM 651 N N . LYS A 1 81 ? 24.579 7.195 -31.197 1.00 96.81 81 LYS A N 1
ATOM 652 C CA . LYS A 1 81 ? 25.978 6.757 -31.355 1.00 96.81 81 LYS A CA 1
ATOM 653 C C . LYS A 1 81 ? 26.172 5.761 -32.497 1.00 96.81 81 LYS A C 1
ATOM 655 O O . LYS A 1 81 ? 27.199 5.781 -33.164 1.00 96.81 81 LYS A O 1
ATOM 660 N N . LEU A 1 82 ? 25.214 4.859 -32.700 1.00 95.69 82 LEU A N 1
ATOM 661 C CA . LEU A 1 82 ? 25.297 3.846 -33.751 1.00 95.69 82 LEU A CA 1
ATOM 662 C C . LEU A 1 82 ? 25.128 4.472 -35.141 1.00 95.69 82 LEU A C 1
ATOM 664 O O . LEU A 1 82 ? 25.856 4.110 -36.061 1.00 95.69 82 LEU A O 1
ATOM 668 N N . VAL A 1 83 ? 24.229 5.452 -35.267 1.00 95.75 83 VAL A N 1
ATOM 669 C CA . VAL A 1 83 ? 24.063 6.262 -36.482 1.00 95.75 83 VAL A CA 1
ATOM 670 C C . VAL A 1 83 ? 25.329 7.065 -36.774 1.00 95.75 83 VAL A C 1
ATOM 672 O O . VAL A 1 83 ? 25.817 7.019 -37.897 1.00 95.75 83 VAL A O 1
ATOM 675 N N . GLU A 1 84 ? 25.896 7.737 -35.770 1.00 96.75 84 GLU A N 1
ATOM 676 C CA . GLU A 1 84 ? 27.147 8.494 -35.911 1.00 96.75 84 GLU A CA 1
ATOM 677 C C . GLU A 1 84 ? 28.299 7.594 -36.385 1.00 96.75 84 GLU A C 1
ATOM 679 O O . GLU A 1 84 ? 29.006 7.924 -37.335 1.00 96.75 84 GLU A O 1
ATOM 684 N N . HIS A 1 85 ? 28.452 6.413 -35.778 1.00 95.12 85 HIS A N 1
ATOM 685 C CA . HIS A 1 85 ? 29.480 5.450 -36.170 1.00 95.12 85 HIS A CA 1
ATOM 686 C C . HIS A 1 85 ? 29.277 4.921 -37.595 1.00 95.12 85 HIS A C 1
ATOM 688 O O . HIS A 1 85 ? 30.245 4.774 -38.339 1.00 95.12 85 HIS A O 1
ATOM 694 N N . TYR A 1 86 ? 28.030 4.642 -37.988 1.00 93.75 86 TYR A N 1
ATOM 695 C CA . TYR A 1 86 ? 27.712 4.241 -39.357 1.00 93.75 86 TYR A CA 1
ATOM 696 C C . TYR A 1 86 ? 28.076 5.345 -40.354 1.00 93.75 86 TYR A C 1
ATOM 698 O O . TYR A 1 86 ? 28.813 5.084 -41.297 1.00 93.75 86 TYR A O 1
ATOM 706 N N . GLN A 1 87 ? 27.638 6.583 -40.109 1.00 94.88 87 GLN A N 1
ATOM 707 C CA . GLN A 1 87 ? 27.926 7.730 -40.977 1.00 94.88 87 GLN A CA 1
ATOM 708 C C . GLN A 1 87 ? 29.432 7.984 -41.116 1.00 94.88 87 GLN A C 1
ATOM 710 O O . GLN A 1 87 ? 29.912 8.275 -42.208 1.00 94.88 87 GLN A O 1
ATOM 715 N N . ALA A 1 88 ? 30.198 7.818 -40.034 1.00 95.19 88 ALA A N 1
ATOM 716 C CA . ALA A 1 88 ? 31.652 7.957 -40.065 1.00 95.19 88 ALA A CA 1
ATOM 717 C C . ALA A 1 88 ? 32.348 6.888 -40.931 1.00 95.19 88 ALA A C 1
ATOM 719 O O . ALA A 1 88 ? 33.429 7.141 -41.461 1.00 95.19 88 ALA A O 1
ATOM 720 N N . GLN A 1 89 ? 31.754 5.698 -41.071 1.00 94.25 89 GLN A N 1
ATOM 721 C CA . GLN A 1 89 ? 32.325 4.582 -41.834 1.00 94.25 89 GLN A CA 1
ATOM 722 C C . GLN A 1 89 ? 31.707 4.399 -43.222 1.00 94.25 89 GLN A C 1
ATOM 724 O O . GLN A 1 89 ? 32.282 3.686 -44.043 1.00 94.25 89 GLN A O 1
ATOM 729 N N . GLU A 1 90 ? 30.574 5.044 -43.502 1.00 93.06 90 GLU A N 1
ATOM 730 C CA . GLU A 1 90 ? 29.777 4.853 -44.715 1.00 93.06 90 GLU A CA 1
ATOM 731 C C . GLU A 1 90 ? 30.618 4.983 -45.987 1.00 93.06 90 GLU A C 1
ATOM 733 O O . GLU A 1 90 ? 30.646 4.058 -46.796 1.00 93.06 90 GLU A O 1
ATOM 738 N N . ALA A 1 91 ? 31.379 6.073 -46.123 1.00 91.75 91 ALA A N 1
ATOM 739 C CA . ALA A 1 91 ? 32.235 6.292 -47.288 1.00 91.75 91 ALA A CA 1
ATOM 740 C C . ALA A 1 91 ? 33.275 5.172 -47.465 1.00 91.75 91 ALA A C 1
ATOM 742 O O . ALA A 1 91 ? 33.424 4.632 -48.556 1.00 91.75 91 ALA A O 1
ATOM 743 N N . SER A 1 92 ? 33.931 4.750 -46.378 1.00 93.50 92 SER A N 1
ATOM 744 C CA . SER A 1 92 ? 34.929 3.676 -46.424 1.00 93.50 92 SER A CA 1
ATOM 745 C C . SER A 1 92 ? 34.320 2.321 -46.791 1.00 93.50 92 SER A C 1
ATOM 747 O O . SER A 1 92 ? 34.978 1.518 -47.451 1.00 93.50 92 SER A O 1
ATOM 749 N N . ILE A 1 93 ? 33.094 2.043 -46.342 1.00 91.56 93 ILE A N 1
ATOM 750 C CA . ILE A 1 93 ? 32.373 0.810 -46.677 1.00 91.56 93 ILE A CA 1
ATOM 751 C C . ILE A 1 93 ? 31.968 0.831 -48.153 1.00 91.56 93 ILE A C 1
ATOM 753 O O . ILE A 1 93 ? 32.155 -0.165 -48.850 1.00 91.56 93 ILE A O 1
ATOM 757 N N . VAL A 1 94 ? 31.449 1.961 -48.642 1.00 92.12 94 VAL A N 1
ATOM 758 C CA . VAL A 1 94 ? 31.086 2.139 -50.054 1.00 92.12 94 VAL A CA 1
ATOM 759 C C . VAL A 1 94 ? 32.310 1.965 -50.948 1.00 92.12 94 VAL A C 1
ATOM 761 O O . VAL A 1 94 ? 32.250 1.185 -51.897 1.00 92.12 94 VAL A O 1
ATOM 764 N N . ASP A 1 95 ? 33.429 2.610 -50.618 1.00 92.44 95 ASP A N 1
ATOM 765 C CA . ASP A 1 95 ? 34.677 2.493 -51.377 1.00 92.44 95 ASP A CA 1
ATOM 766 C C . ASP A 1 95 ? 35.176 1.045 -51.426 1.00 92.44 95 ASP A C 1
ATOM 768 O O . ASP A 1 95 ? 35.531 0.545 -52.496 1.00 92.44 95 ASP A O 1
ATOM 772 N N . TYR A 1 96 ? 35.136 0.336 -50.293 1.00 92.19 96 TYR A N 1
ATOM 773 C CA . TYR A 1 96 ? 35.493 -1.082 -50.234 1.00 92.19 96 TYR A CA 1
ATOM 774 C C . TYR A 1 96 ? 34.601 -1.940 -51.145 1.00 92.19 96 TYR A C 1
ATOM 776 O O . TYR A 1 96 ? 35.111 -2.741 -51.929 1.00 92.19 96 TYR A O 1
ATOM 784 N N . ILE A 1 97 ? 33.278 -1.752 -51.090 1.00 90.69 97 ILE A N 1
ATOM 785 C CA . ILE A 1 97 ? 32.329 -2.495 -51.932 1.00 90.69 97 ILE A CA 1
ATOM 786 C C . ILE A 1 97 ? 32.579 -2.203 -53.415 1.00 90.69 97 ILE A C 1
ATOM 788 O O . ILE A 1 97 ? 32.600 -3.128 -54.226 1.00 90.69 97 ILE A O 1
ATOM 792 N N . VAL A 1 98 ? 32.789 -0.937 -53.783 1.00 90.88 98 VAL A N 1
ATOM 793 C CA . VAL A 1 98 ? 33.077 -0.536 -55.167 1.00 90.88 98 VAL A CA 1
ATOM 794 C C . VAL A 1 98 ? 34.359 -1.198 -55.673 1.00 90.88 98 VAL A C 1
ATOM 796 O O . VAL A 1 98 ? 34.371 -1.722 -56.788 1.00 90.88 98 VAL A O 1
ATOM 799 N N . GLU A 1 99 ? 35.422 -1.214 -54.869 1.00 91.31 99 GLU A N 1
ATOM 800 C CA . GLU A 1 99 ? 36.677 -1.880 -55.227 1.00 91.31 99 GLU A CA 1
ATOM 801 C C . GLU A 1 99 ? 36.505 -3.395 -55.401 1.00 91.31 99 GLU A C 1
ATOM 803 O O . GLU A 1 99 ? 36.978 -3.956 -56.392 1.00 91.31 99 GLU A O 1
ATOM 808 N N . GLU A 1 100 ? 35.774 -4.068 -54.509 1.00 88.38 100 GLU A N 1
ATOM 809 C CA . GLU A 1 100 ? 35.485 -5.500 -54.658 1.00 88.38 100 GLU A CA 1
ATOM 810 C C . GLU A 1 100 ? 34.644 -5.799 -55.911 1.00 88.38 100 GLU A C 1
ATOM 812 O O . GLU A 1 100 ? 34.936 -6.745 -56.644 1.00 88.38 100 GLU A O 1
ATOM 817 N N . VAL A 1 101 ? 33.652 -4.963 -56.236 1.00 87.62 101 VAL A N 1
ATOM 818 C CA . VAL A 1 101 ? 32.847 -5.120 -57.461 1.00 87.62 101 VAL A CA 1
ATOM 819 C C . VAL A 1 101 ? 33.700 -4.938 -58.719 1.00 87.62 101 VAL A C 1
ATOM 821 O O . VAL A 1 101 ? 33.578 -5.729 -59.660 1.00 87.62 101 VAL A O 1
ATOM 824 N N . LYS A 1 102 ? 34.603 -3.948 -58.751 1.00 86.88 102 LYS A N 1
ATOM 825 C CA . LYS A 1 102 ? 35.523 -3.756 -59.886 1.00 86.88 102 LYS A CA 1
ATOM 826 C C . LYS A 1 102 ? 36.404 -4.980 -60.118 1.00 86.88 102 LYS A C 1
ATOM 828 O O . LYS A 1 102 ? 36.599 -5.359 -61.269 1.00 86.88 102 LYS A O 1
ATOM 833 N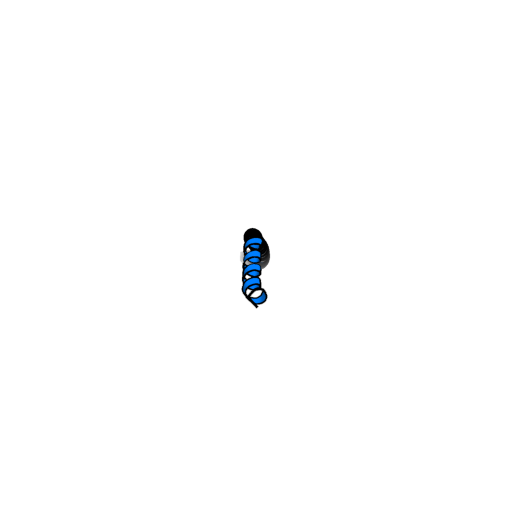 N . LYS A 1 103 ? 36.898 -5.635 -59.061 1.00 85.94 103 LYS A N 1
ATOM 834 C CA . LYS A 1 103 ? 37.712 -6.857 -59.203 1.00 85.94 103 LYS A CA 1
ATOM 835 C C . LYS A 1 103 ? 36.972 -7.978 -59.930 1.00 85.94 103 LYS A C 1
ATOM 837 O O . LYS A 1 103 ? 37.616 -8.752 -60.628 1.00 85.94 103 LYS A O 1
ATOM 842 N N . VAL A 1 104 ? 35.650 -8.058 -59.777 1.00 82.62 104 VAL A N 1
ATOM 843 C CA . VAL A 1 104 ? 34.816 -9.086 -60.415 1.00 82.62 104 VAL A CA 1
ATOM 844 C C . VAL A 1 104 ? 34.437 -8.708 -61.851 1.00 82.62 104 VAL A C 1
ATOM 846 O O . VAL A 1 104 ? 34.478 -9.564 -62.726 1.00 82.62 104 VAL A O 1
ATOM 849 N N . TYR A 1 105 ? 34.089 -7.442 -62.109 1.00 68.62 105 TYR A N 1
ATOM 850 C CA . TYR A 1 105 ? 33.514 -7.017 -63.397 1.00 68.62 105 TYR A CA 1
ATOM 851 C C . TYR A 1 105 ? 34.490 -6.337 -64.367 1.00 68.62 105 TYR A C 1
ATOM 853 O O . TYR A 1 105 ? 34.184 -6.253 -65.551 1.00 68.62 105 TYR A O 1
ATOM 861 N N . VAL A 1 106 ? 35.635 -5.832 -63.897 1.00 59.47 106 VAL A N 1
ATOM 862 C CA . VAL A 1 106 ? 36.627 -5.115 -64.728 1.00 59.47 106 VAL A CA 1
ATOM 863 C C . VAL A 1 106 ? 37.839 -5.996 -65.072 1.00 59.47 106 VAL A C 1
ATOM 865 O O . VAL A 1 106 ? 38.553 -5.697 -66.020 1.00 59.47 106 VAL A O 1
ATOM 868 N N . ASN A 1 107 ? 38.049 -7.112 -64.361 1.00 51.75 107 ASN A N 1
ATOM 869 C CA . ASN A 1 107 ? 39.036 -8.146 -64.722 1.00 51.75 107 ASN A CA 1
ATOM 870 C C . ASN A 1 107 ? 38.425 -9.306 -65.545 1.00 51.75 107 ASN A C 1
ATOM 872 O O . ASN A 1 107 ? 38.959 -10.416 -65.527 1.00 51.75 107 ASN A O 1
ATOM 876 N N . CYS A 1 108 ? 37.314 -9.054 -66.244 1.00 45.09 108 CYS A N 1
ATOM 877 C CA . CYS A 1 108 ? 36.801 -9.898 -67.328 1.00 45.09 108 CYS A CA 1
ATOM 878 C C . CYS A 1 108 ? 37.054 -9.209 -68.670 1.00 45.09 108 CYS A C 1
ATOM 880 O O . CYS A 1 108 ? 36.811 -7.984 -68.745 1.00 45.09 108 CYS A O 1
#

Organism: NCBI:txid1376